Protein AF-A0A4W4GD61-F1 (afdb_monomer_lite)

pLDDT: mean 73.99, std 19.02, range [40.03, 97.38]

Structure (mmCIF, N/CA/C/O backbone):
data_AF-A0A4W4GD61-F1
#
_entry.id   AF-A0A4W4GD61-F1
#
loop_
_atom_site.group_PDB
_atom_site.id
_atom_site.type_symbol
_atom_site.label_atom_id
_atom_site.label_alt_id
_atom_site.label_comp_id
_atom_site.label_asym_id
_atom_site.label_entity_id
_atom_site.label_seq_id
_atom_site.pdbx_PDB_ins_code
_atom_site.Cartn_x
_atom_site.Cartn_y
_atom_site.Cartn_z
_atom_site.occupancy
_atom_site.B_iso_or_equiv
_atom_site.auth_seq_id
_atom_site.auth_comp_id
_atom_site.auth_asym_id
_atom_site.auth_atom_id
_atom_site.pdbx_PDB_model_num
ATOM 1 N N . MET A 1 1 ? -4.226 22.366 14.713 1.00 40.03 1 MET A N 1
ATOM 2 C CA . MET A 1 1 ? -4.282 21.570 15.955 1.00 40.03 1 MET A CA 1
ATOM 3 C C . MET A 1 1 ? -3.646 20.231 15.617 1.00 40.03 1 MET A C 1
ATOM 5 O O . MET A 1 1 ? -4.237 19.477 14.859 1.00 40.03 1 MET A O 1
ATOM 9 N N . TRP A 1 2 ? -2.388 20.007 15.995 1.00 54.97 2 TRP A N 1
ATOM 10 C CA . TRP A 1 2 ? -1.706 18.745 15.693 1.00 54.97 2 TRP A CA 1
ATOM 11 C C . TRP A 1 2 ? -2.272 17.698 16.648 1.00 54.97 2 TRP A C 1
ATOM 13 O O . TRP A 1 2 ? -2.241 17.915 17.860 1.00 54.97 2 TRP A O 1
ATOM 23 N N . SER A 1 3 ? -2.868 16.630 16.111 1.00 59.47 3 SER A N 1
ATOM 24 C CA . SER A 1 3 ? -3.347 15.510 16.922 1.00 59.47 3 SER A CA 1
ATOM 25 C C . SER A 1 3 ? -2.197 15.044 17.806 1.00 59.47 3 SER A C 1
ATOM 27 O O . SER A 1 3 ? -1.107 14.776 17.299 1.00 59.47 3 SER A O 1
ATOM 29 N N . GLN A 1 4 ? -2.418 14.996 19.119 1.00 61.72 4 GLN A N 1
ATOM 30 C CA . GLN A 1 4 ? -1.446 14.427 20.045 1.00 61.72 4 GLN A CA 1
ATOM 31 C C . GLN A 1 4 ? -1.147 13.000 19.571 1.00 61.72 4 GLN A C 1
ATOM 33 O O . GLN A 1 4 ? -2.054 12.178 19.443 1.00 61.72 4 GLN A O 1
ATOM 38 N N . PHE A 1 5 ? 0.109 12.740 19.209 1.00 69.50 5 PHE A N 1
ATOM 39 C CA . PHE A 1 5 ? 0.536 11.448 18.689 1.00 69.50 5 PHE A CA 1
ATOM 40 C C . PHE A 1 5 ? 0.682 10.487 19.868 1.00 69.50 5 PHE A C 1
ATOM 42 O O . PHE A 1 5 ? 1.728 10.433 20.514 1.00 69.50 5 PHE A O 1
ATOM 49 N N . VAL A 1 6 ? -0.397 9.780 20.195 1.00 80.56 6 VAL A N 1
ATOM 50 C CA . VAL A 1 6 ? -0.352 8.688 21.168 1.00 80.56 6 VAL A CA 1
ATOM 51 C C . VAL A 1 6 ? 0.180 7.450 20.441 1.00 80.56 6 VAL A C 1
ATOM 53 O O . VAL A 1 6 ? -0.417 7.044 19.442 1.00 80.56 6 VAL A O 1
ATOM 56 N N . PRO A 1 7 ? 1.302 6.856 20.882 1.00 87.50 7 PRO A N 1
ATOM 57 C CA . PRO A 1 7 ? 1.809 5.638 20.269 1.00 87.50 7 PRO A CA 1
ATOM 58 C C . PRO A 1 7 ? 0.816 4.494 20.502 1.00 87.50 7 PRO A C 1
ATOM 60 O O . PRO A 1 7 ? 0.457 4.204 21.640 1.00 87.50 7 PRO A O 1
ATOM 63 N N . LEU A 1 8 ? 0.389 3.846 19.419 1.00 91.50 8 LEU A N 1
ATOM 64 C CA . LEU A 1 8 ? -0.493 2.680 19.456 1.00 91.50 8 LEU A CA 1
ATOM 65 C C . LEU A 1 8 ? 0.314 1.389 19.325 1.00 91.50 8 LEU A C 1
ATOM 67 O O . LEU A 1 8 ? 1.285 1.316 18.567 1.00 91.50 8 LEU A O 1
ATOM 71 N N . SER A 1 9 ? -0.119 0.344 20.025 1.00 94.75 9 SER A N 1
ATOM 72 C CA . SER A 1 9 ? 0.393 -1.007 19.808 1.00 94.75 9 SER A CA 1
ATOM 73 C C . SER A 1 9 ? -0.173 -1.619 18.520 1.00 94.75 9 SER A C 1
ATOM 75 O O . SER A 1 9 ? -1.240 -1.240 18.032 1.00 94.75 9 SER A O 1
ATOM 77 N N . PHE A 1 10 ? 0.507 -2.638 17.985 1.00 95.50 10 PHE A N 1
ATOM 78 C CA . PHE A 1 10 ? 0.016 -3.371 16.813 1.00 95.50 10 PHE A CA 1
ATOM 79 C C . PHE A 1 10 ? -1.370 -3.995 17.046 1.00 95.50 10 PHE A C 1
ATOM 81 O O . PHE A 1 10 ? -2.206 -3.991 16.147 1.00 95.50 10 PHE A O 1
ATOM 88 N N . ALA A 1 11 ? -1.632 -4.507 18.253 1.00 97.38 11 ALA A N 1
ATOM 89 C CA . ALA A 1 11 ? -2.911 -5.126 18.590 1.00 97.38 11 ALA A CA 1
ATOM 90 C C . ALA A 1 11 ? -4.072 -4.120 18.550 1.00 97.38 11 ALA A C 1
ATOM 92 O O . ALA A 1 11 ? -5.158 -4.451 18.076 1.00 97.38 11 ALA A O 1
ATOM 93 N N . GLU A 1 12 ? -3.842 -2.886 19.004 1.00 95.12 12 GLU A N 1
ATOM 94 C CA . GLU A 1 12 ? -4.840 -1.815 18.936 1.00 95.12 12 GLU A CA 1
ATOM 95 C C . GLU A 1 12 ? -5.110 -1.407 17.498 1.00 95.12 12 GLU A C 1
ATOM 97 O O . GLU A 1 12 ? -6.268 -1.398 17.092 1.00 95.12 12 GLU A O 1
ATOM 102 N N . VAL A 1 13 ? -4.056 -1.174 16.709 1.00 95.25 13 VAL A N 1
ATOM 103 C CA . VAL A 1 13 ? -4.189 -0.884 15.275 1.00 95.25 13 VAL A CA 1
ATOM 104 C C . VAL A 1 13 ? -4.988 -1.986 14.580 1.00 95.25 13 VAL A C 1
ATOM 106 O O . VAL A 1 13 ? -5.906 -1.706 13.814 1.00 95.25 13 VAL A O 1
ATOM 109 N N . PHE A 1 14 ? -4.690 -3.250 14.877 1.00 96.19 14 PHE A N 1
ATOM 110 C CA . PHE A 1 14 ? -5.389 -4.378 14.277 1.00 96.19 14 PHE A CA 1
ATOM 111 C C . PHE A 1 14 ? -6.870 -4.431 14.667 1.00 96.19 14 PHE A C 1
ATOM 113 O O . PHE A 1 14 ? -7.715 -4.664 13.805 1.00 96.19 14 PHE A O 1
ATOM 120 N N . ARG A 1 15 ? -7.208 -4.164 15.935 1.00 97.38 15 ARG A N 1
ATOM 121 C CA . ARG A 1 15 ? -8.605 -4.064 16.380 1.00 97.38 15 ARG A CA 1
ATOM 122 C C . ARG A 1 15 ? -9.334 -2.930 15.661 1.00 97.38 15 ARG A C 1
ATOM 124 O O . ARG A 1 15 ? -10.435 -3.164 15.184 1.00 97.38 15 ARG A O 1
ATOM 131 N N . MET A 1 16 ? -8.713 -1.757 15.538 1.00 95.75 16 MET A N 1
ATOM 132 C CA . MET A 1 16 ? -9.294 -0.604 14.838 1.00 95.75 16 MET A CA 1
ATOM 133 C C . MET A 1 16 ? -9.594 -0.930 13.370 1.00 95.75 16 MET A C 1
ATOM 135 O O . MET A 1 16 ? -10.673 -0.622 12.877 1.00 95.75 16 MET A O 1
ATOM 139 N N . ILE A 1 17 ? -8.693 -1.649 12.690 1.00 94.62 17 ILE A N 1
ATOM 140 C CA . ILE A 1 17 ? -8.930 -2.135 11.320 1.00 94.62 17 ILE A CA 1
ATOM 141 C C . ILE A 1 17 ? -10.147 -3.064 11.268 1.00 94.62 17 ILE A C 1
ATOM 143 O O . ILE A 1 17 ? -10.967 -2.951 10.361 1.00 94.62 17 ILE A O 1
ATOM 147 N N . GLN A 1 18 ? -10.273 -3.985 12.225 1.00 97.38 18 GLN A N 1
ATOM 148 C CA . GLN A 1 18 ? -11.398 -4.922 12.264 1.00 97.38 18 GLN A CA 1
ATOM 149 C C . GLN A 1 18 ? -12.735 -4.239 12.552 1.00 97.38 18 GLN A C 1
ATOM 151 O O . GLN A 1 18 ? -13.753 -4.645 11.997 1.00 97.38 18 GLN A O 1
ATOM 156 N N . THR A 1 19 ? -12.742 -3.227 13.419 1.00 96.81 19 THR A N 1
ATOM 157 C CA . THR A 1 19 ? -13.947 -2.464 13.767 1.00 96.81 19 THR A CA 1
ATOM 158 C C . THR A 1 19 ? -14.273 -1.375 12.746 1.00 96.81 19 THR A C 1
ATOM 160 O O . THR A 1 19 ? -15.375 -0.834 12.778 1.00 96.81 19 THR A O 1
ATOM 163 N N . GLY A 1 20 ? -13.355 -1.081 11.818 1.00 93.56 20 GLY A N 1
ATOM 164 C CA . GLY A 1 20 ? -13.502 -0.014 10.829 1.00 93.56 20 GLY A CA 1
ATOM 165 C C . GLY A 1 20 ? -13.281 1.388 11.405 1.00 93.56 20 GLY A C 1
ATOM 166 O O . GLY A 1 20 ? -13.763 2.361 10.832 1.00 93.56 20 GLY A O 1
ATOM 167 N N . GLU A 1 21 ? -12.583 1.499 12.536 1.00 93.50 21 GLU A N 1
ATOM 168 C CA . GLU A 1 21 ? -12.203 2.779 13.135 1.00 93.50 21 GLU A CA 1
ATOM 169 C C . GLU A 1 21 ? -11.020 3.417 12.396 1.00 93.50 21 GLU A C 1
ATOM 171 O O . GLU A 1 21 ? -10.113 2.737 11.906 1.00 93.50 21 GLU A O 1
ATOM 176 N N . GLU A 1 22 ? -11.004 4.749 12.339 1.00 90.06 22 GLU A N 1
ATOM 177 C CA . GLU A 1 22 ? -9.914 5.491 11.709 1.00 90.06 22 GLU A CA 1
ATOM 178 C C . GLU A 1 22 ? -8.631 5.419 12.538 1.00 90.06 22 GLU A C 1
ATOM 180 O O . GLU A 1 22 ? -8.624 5.669 13.743 1.00 90.06 22 GLU A O 1
ATOM 185 N N . ILE A 1 23 ? -7.514 5.129 11.872 1.00 91.31 23 ILE A N 1
ATOM 186 C CA . ILE A 1 23 ? -6.207 5.060 12.523 1.00 91.31 23 ILE A CA 1
ATOM 187 C C . ILE A 1 23 ? -5.620 6.478 12.614 1.00 91.31 23 ILE A C 1
ATOM 189 O O . ILE A 1 23 ? -5.432 7.128 11.580 1.00 91.31 23 ILE A O 1
ATOM 193 N N . PRO A 1 24 ? -5.266 6.974 13.814 1.00 89.44 24 PRO A N 1
ATOM 194 C CA . PRO A 1 24 ? -4.682 8.299 13.963 1.00 89.44 24 PRO A CA 1
ATOM 195 C C . PRO A 1 24 ? -3.352 8.403 13.210 1.00 89.44 24 PRO A C 1
ATOM 197 O O . PRO A 1 24 ? -2.508 7.510 13.259 1.00 89.44 24 PRO A O 1
ATOM 200 N N . GLY A 1 25 ? -3.161 9.520 12.507 1.00 85.50 25 GLY A N 1
ATOM 201 C CA . GLY A 1 25 ? -1.974 9.760 11.681 1.00 85.50 25 GLY A CA 1
ATOM 202 C C . GLY A 1 25 ? -1.996 9.065 10.316 1.00 85.50 25 GLY A C 1
ATOM 203 O O . GLY A 1 25 ? -1.080 9.286 9.524 1.00 85.50 25 GLY A O 1
ATOM 204 N N . LEU A 1 26 ? -3.028 8.271 10.008 1.00 87.38 26 LEU A N 1
ATOM 205 C CA . LEU A 1 26 ? -3.214 7.707 8.677 1.00 87.38 26 LEU A CA 1
ATOM 206 C C . LEU A 1 26 ? -3.817 8.756 7.734 1.00 87.38 26 LEU A C 1
ATOM 208 O O . LEU A 1 26 ? -4.810 9.407 8.050 1.00 87.38 26 LEU A O 1
ATOM 212 N N . LEU A 1 27 ? -3.215 8.913 6.555 1.00 88.12 27 LEU A N 1
ATOM 213 C CA . LEU A 1 27 ? -3.751 9.777 5.510 1.00 88.12 27 LEU A CA 1
ATOM 214 C C . LEU A 1 27 ? -4.772 8.993 4.676 1.00 88.12 27 LEU A C 1
ATOM 216 O O . LEU A 1 27 ? -4.397 8.113 3.899 1.00 88.12 27 LEU A O 1
ATOM 220 N N . ASN A 1 28 ? -6.051 9.339 4.816 1.00 83.50 28 ASN A N 1
ATOM 221 C CA . ASN A 1 28 ? -7.128 8.791 3.995 1.00 83.50 28 ASN A CA 1
ATOM 222 C C . ASN A 1 28 ? -7.088 9.427 2.601 1.00 83.50 28 ASN A C 1
ATOM 224 O O . ASN A 1 28 ? -7.698 10.463 2.341 1.00 83.50 28 ASN A O 1
ATOM 228 N N . LEU A 1 29 ? -6.308 8.827 1.707 1.00 86.00 29 LEU A N 1
ATOM 229 C CA . LEU A 1 29 ? -6.262 9.228 0.306 1.00 86.00 29 LEU A CA 1
ATOM 230 C C . LEU A 1 29 ? -7.555 8.779 -0.399 1.00 86.00 29 LEU A C 1
ATOM 232 O O . LEU A 1 29 ? -7.929 7.611 -0.294 1.00 86.00 29 LEU A O 1
ATOM 236 N N . ASP A 1 30 ? -8.206 9.675 -1.155 1.00 86.25 30 ASP A N 1
ATOM 237 C CA . ASP A 1 30 ? -9.338 9.334 -2.043 1.00 86.25 30 ASP A CA 1
ATOM 238 C C . ASP A 1 30 ? -8.827 8.558 -3.270 1.00 86.25 30 ASP A C 1
ATOM 240 O O . ASP A 1 30 ? -8.721 9.075 -4.384 1.00 86.25 30 ASP A O 1
ATOM 244 N N . ILE A 1 31 ? -8.409 7.311 -3.041 1.00 87.50 31 ILE A N 1
ATOM 245 C CA . ILE A 1 31 ? -7.903 6.419 -4.082 1.00 87.50 31 ILE A CA 1
ATOM 246 C C . ILE A 1 31 ? -9.092 5.694 -4.700 1.00 87.50 31 ILE A C 1
ATOM 248 O O . ILE A 1 31 ? -9.696 4.814 -4.086 1.00 87.50 31 ILE A O 1
ATOM 252 N N . LYS A 1 32 ? -9.391 6.020 -5.957 1.00 91.31 32 LYS A N 1
ATOM 253 C CA . LYS A 1 32 ? -10.411 5.325 -6.747 1.00 91.31 32 LYS A CA 1
ATOM 254 C C . LY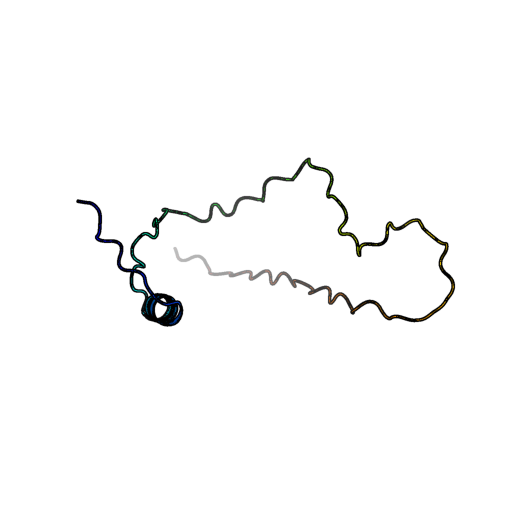S A 1 32 ? -9.751 4.327 -7.694 1.00 91.31 32 LYS A C 1
ATOM 256 O O . LYS A 1 32 ? -8.758 4.676 -8.339 1.00 91.31 32 LYS A O 1
ATOM 261 N N . PRO A 1 33 ? -10.283 3.099 -7.823 1.00 88.12 33 PRO A N 1
ATOM 262 C CA . PRO A 1 33 ? -9.798 2.177 -8.836 1.00 88.12 33 PRO A CA 1
ATOM 263 C C . PRO A 1 33 ? -10.053 2.790 -10.216 1.00 88.12 33 PRO A C 1
ATOM 265 O O . PRO A 1 33 ? -11.192 3.066 -10.582 1.00 88.12 33 PRO A O 1
ATOM 268 N N . CYS A 1 34 ? -8.994 3.006 -10.996 1.00 88.81 34 CYS A N 1
ATOM 269 C CA . CYS A 1 34 ? -9.140 3.515 -12.359 1.00 88.81 34 CYS A CA 1
ATOM 270 C C . CYS A 1 34 ? -9.534 2.413 -13.356 1.00 88.81 34 CYS A C 1
ATOM 272 O O . CYS A 1 34 ? -9.946 2.731 -14.467 1.00 88.81 34 CYS A O 1
ATOM 274 N N . ASN A 1 35 ? -9.402 1.131 -12.979 1.00 90.56 35 ASN A N 1
ATOM 275 C CA . ASN A 1 35 ? -9.637 -0.049 -13.829 1.00 90.56 35 ASN A CA 1
ATOM 276 C C . ASN A 1 35 ? -8.941 0.009 -15.206 1.00 90.56 35 ASN A C 1
ATOM 278 O O . ASN A 1 35 ? -9.328 -0.695 -16.137 1.00 90.56 35 ASN A O 1
ATOM 282 N N . GLN A 1 36 ? -7.906 0.839 -15.344 1.00 91.94 36 GLN A N 1
ATOM 283 C CA . GLN A 1 36 ? -7.093 0.934 -16.549 1.00 91.94 36 GLN A CA 1
ATOM 284 C C . GLN A 1 36 ? -6.042 -0.176 -16.554 1.00 91.94 36 GLN A C 1
ATOM 286 O O . GLN A 1 36 ? -5.682 -0.731 -15.512 1.00 91.94 36 GLN A O 1
ATOM 291 N N . LEU A 1 37 ? -5.531 -0.501 -17.742 1.00 91.00 37 LEU A N 1
ATOM 292 C CA . LEU A 1 37 ? -4.400 -1.414 -17.852 1.00 91.00 37 LEU A CA 1
ATOM 293 C C . LEU A 1 37 ? -3.191 -0.831 -17.101 1.00 91.00 37 LEU A C 1
ATOM 295 O O . LEU A 1 37 ? -2.960 0.378 -17.168 1.00 91.00 37 LEU A O 1
ATOM 299 N N . PRO A 1 38 ? -2.410 -1.668 -16.398 1.00 89.06 38 PRO A N 1
ATOM 300 C CA . PRO A 1 38 ? -1.221 -1.194 -15.711 1.00 89.06 38 PRO A CA 1
ATOM 301 C C . PRO A 1 38 ? -0.227 -0.617 -16.722 1.00 89.06 38 PRO A C 1
ATOM 303 O O . PRO A 1 38 ? -0.039 -1.171 -17.809 1.00 89.06 38 PRO A O 1
ATOM 306 N N . THR A 1 39 ? 0.451 0.466 -16.344 1.00 90.00 39 THR A N 1
ATOM 307 C CA . THR A 1 39 ? 1.540 1.029 -17.145 1.00 90.00 39 THR A CA 1
ATOM 308 C C . THR A 1 39 ? 2.613 -0.033 -17.367 1.00 90.00 39 THR A C 1
ATOM 310 O O . THR A 1 39 ? 3.150 -0.602 -16.412 1.00 90.00 39 THR A O 1
ATOM 313 N N . VAL A 1 40 ? 2.934 -0.312 -18.632 1.00 89.44 40 VAL A N 1
ATOM 314 C CA . VAL A 1 40 ? 3.997 -1.260 -18.976 1.00 89.44 40 VAL A CA 1
ATOM 315 C C . VAL A 1 40 ? 5.342 -0.725 -18.491 1.00 89.44 40 VAL A C 1
ATOM 317 O O . VAL A 1 40 ? 5.716 0.414 -18.762 1.00 89.44 40 VAL A O 1
ATOM 320 N N . SER A 1 41 ? 6.085 -1.548 -17.755 1.00 89.69 41 SER A N 1
ATOM 321 C CA . SER A 1 41 ? 7.443 -1.182 -17.363 1.00 89.69 41 SER A CA 1
ATOM 322 C C . SER A 1 41 ? 8.373 -1.317 -18.564 1.00 89.69 41 SER A C 1
ATOM 324 O O . SER A 1 41 ? 8.520 -2.405 -19.118 1.00 89.69 41 SER A O 1
ATOM 326 N N . HIS A 1 42 ? 9.046 -0.227 -18.926 1.00 91.75 42 HIS A N 1
ATOM 327 C CA . HIS A 1 42 ? 10.166 -0.254 -19.872 1.00 91.75 42 HIS A CA 1
ATOM 328 C C . HIS A 1 42 ? 11.491 -0.646 -19.199 1.00 91.75 42 HIS A C 1
ATOM 330 O O . HIS A 1 42 ? 12.506 -0.814 -19.872 1.00 91.75 42 HIS A O 1
ATOM 336 N N . MET A 1 43 ? 11.507 -0.793 -17.869 1.00 91.81 43 MET A N 1
ATOM 337 C CA . MET A 1 43 ? 12.712 -1.166 -17.138 1.00 91.81 43 MET A CA 1
ATOM 338 C C . MET A 1 43 ? 12.990 -2.661 -17.287 1.00 91.81 43 MET A C 1
ATOM 340 O O . MET A 1 43 ? 12.130 -3.505 -17.022 1.00 91.81 43 MET A O 1
ATOM 344 N N . SER A 1 44 ? 14.232 -3.002 -17.628 1.00 89.75 44 SER A N 1
ATOM 345 C CA . SER A 1 44 ? 14.694 -4.387 -17.613 1.00 89.75 44 SER A CA 1
ATOM 346 C C . SER A 1 44 ? 14.600 -4.954 -16.196 1.00 89.75 44 SER A C 1
ATOM 348 O O . SER A 1 44 ? 15.189 -4.415 -15.252 1.00 89.75 44 SER A O 1
ATOM 350 N N . ARG A 1 45 ? 13.885 -6.067 -16.036 1.00 89.38 45 ARG A N 1
ATOM 351 C CA . ARG A 1 45 ? 13.766 -6.744 -14.744 1.00 89.38 45 ARG A CA 1
ATOM 352 C C . ARG A 1 45 ? 15.130 -7.282 -14.308 1.00 89.38 45 ARG A C 1
ATOM 354 O O . ARG A 1 45 ? 15.693 -8.147 -14.974 1.00 89.38 45 ARG A O 1
ATOM 361 N N . LYS A 1 46 ? 15.630 -6.829 -13.156 1.00 91.06 46 LYS A N 1
ATOM 362 C CA . LYS A 1 46 ? 16.795 -7.450 -12.512 1.00 91.06 46 LYS A CA 1
ATOM 363 C C . LYS A 1 46 ? 16.398 -8.815 -11.961 1.00 91.06 46 LYS A C 1
ATOM 365 O O . LYS A 1 46 ? 15.393 -8.928 -11.251 1.00 91.06 46 LYS A O 1
ATOM 370 N N . LEU A 1 47 ? 17.179 -9.835 -12.302 1.00 90.38 47 LEU A N 1
ATOM 371 C CA . LEU A 1 47 ? 16.966 -11.173 -11.773 1.00 90.38 47 LEU A CA 1
ATOM 372 C C . LEU A 1 47 ? 17.233 -11.186 -10.268 1.00 90.38 47 LEU A C 1
ATOM 374 O O . LEU A 1 47 ? 18.129 -10.498 -9.775 1.00 90.38 47 LEU A O 1
ATOM 378 N N . LYS A 1 48 ? 16.440 -11.959 -9.532 1.00 89.50 48 LYS A N 1
ATOM 379 C CA . LYS A 1 48 ? 16.749 -12.243 -8.128 1.00 89.50 48 LYS A CA 1
ATOM 380 C C . LYS A 1 48 ? 17.939 -13.213 -8.058 1.00 89.50 48 LYS A C 1
ATOM 382 O O . LYS A 1 48 ? 18.094 -14.012 -8.978 1.00 89.50 48 LYS A O 1
ATOM 387 N N . PRO A 1 49 ? 18.736 -13.214 -6.972 1.00 89.88 49 PRO A N 1
ATOM 388 C CA . PRO A 1 49 ? 19.923 -14.074 -6.864 1.00 89.88 49 PRO A CA 1
ATOM 389 C C . PRO A 1 49 ? 19.658 -15.577 -7.054 1.00 89.88 49 PRO A C 1
ATOM 391 O O . PRO A 1 49 ? 20.547 -16.318 -7.449 1.00 89.88 49 PRO A O 1
ATOM 394 N N . TRP A 1 50 ? 18.432 -16.033 -6.790 1.00 88.25 50 TRP A N 1
ATOM 395 C CA . TRP A 1 50 ? 18.012 -17.430 -6.931 1.00 88.25 50 TRP A CA 1
ATOM 396 C C . TRP A 1 50 ? 17.397 -17.772 -8.300 1.00 88.25 50 TRP A C 1
ATOM 398 O O . TRP A 1 50 ? 16.946 -18.899 -8.514 1.00 88.25 50 TRP A O 1
ATOM 408 N N . GLU A 1 51 ? 17.313 -16.820 -9.231 1.00 89.88 51 GLU A N 1
ATOM 409 C CA . GLU A 1 51 ? 16.749 -17.055 -10.560 1.00 89.88 51 GLU A CA 1
ATOM 410 C C . GLU A 1 51 ? 17.826 -17.535 -11.538 1.00 89.88 51 GLU A C 1
ATOM 412 O O . GLU A 1 51 ? 18.814 -16.851 -11.786 1.00 89.88 51 GLU A O 1
ATOM 417 N N . LYS A 1 52 ? 17.613 -18.709 -12.144 1.00 82.75 52 LYS A N 1
ATOM 418 C CA . LYS A 1 52 ? 18.506 -19.242 -13.179 1.00 82.75 52 L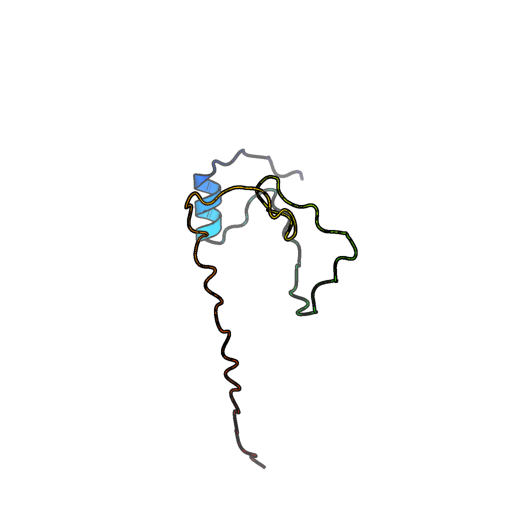YS A CA 1
ATOM 419 C C . LYS A 1 52 ? 18.246 -18.540 -14.512 1.00 82.75 52 LYS A C 1
ATOM 421 O O . LYS A 1 52 ? 17.104 -18.495 -14.980 1.00 82.75 52 LYS A O 1
ATOM 426 N N . ILE A 1 53 ? 19.302 -18.048 -15.155 1.00 80.25 53 ILE A N 1
ATOM 427 C CA . ILE A 1 53 ? 19.240 -17.588 -16.545 1.00 80.25 53 ILE A CA 1
ATOM 428 C C . ILE A 1 53 ? 18.967 -18.823 -17.408 1.00 80.25 53 ILE A C 1
ATOM 430 O O . ILE A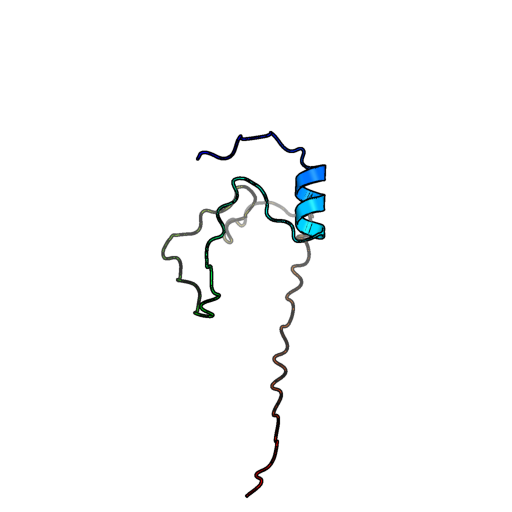 1 53 ? 19.706 -19.807 -17.353 1.00 80.25 53 ILE A O 1
ATOM 434 N N . LYS A 1 54 ? 17.886 -18.811 -18.194 1.00 68.62 54 LYS A N 1
ATOM 435 C CA . LYS A 1 54 ? 17.632 -19.878 -19.169 1.00 68.62 54 LYS A CA 1
ATOM 436 C C . LYS A 1 54 ? 18.711 -19.795 -20.252 1.00 68.62 54 LYS A C 1
ATOM 438 O O . LYS A 1 54 ? 18.593 -18.989 -21.165 1.00 68.62 54 LYS A O 1
ATOM 443 N N . GLY A 1 55 ? 19.766 -20.588 -20.106 1.00 60.47 55 GLY A N 1
ATOM 444 C CA . GLY A 1 55 ? 20.917 -20.599 -21.011 1.00 60.47 55 GLY A CA 1
ATOM 445 C C . GLY A 1 55 ? 22.181 -21.195 -20.396 1.00 60.47 55 GLY A C 1
ATOM 446 O O . GLY A 1 55 ? 23.000 -21.733 -21.133 1.00 60.47 55 GLY A O 1
ATOM 447 N N . ASP A 1 56 ? 22.308 -21.193 -19.069 1.00 56.97 56 ASP A N 1
ATOM 448 C CA . ASP A 1 56 ? 23.451 -21.812 -18.394 1.00 56.97 56 ASP A CA 1
ATOM 449 C C . ASP A 1 56 ? 23.222 -23.328 -18.237 1.00 56.97 56 ASP A C 1
ATOM 451 O O . ASP A 1 56 ? 22.719 -23.822 -17.224 1.00 56.97 56 ASP A O 1
ATOM 455 N N . ARG A 1 57 ? 23.474 -24.077 -19.320 1.00 57.59 57 ARG A N 1
ATOM 456 C CA . ARG A 1 57 ? 23.446 -25.550 -19.352 1.00 57.59 57 ARG A CA 1
ATOM 457 C C . ARG A 1 57 ? 24.778 -26.142 -18.877 1.00 57.59 57 ARG A C 1
ATOM 459 O O . ARG A 1 57 ? 25.358 -26.977 -19.563 1.00 57.59 57 ARG A O 1
ATOM 466 N N . SER A 1 58 ? 25.241 -25.767 -17.691 1.00 58.03 58 SER A N 1
ATOM 467 C CA . SER A 1 58 ? 26.342 -26.487 -17.045 1.00 58.03 58 SER A CA 1
ATOM 468 C C . SER A 1 58 ? 26.176 -26.576 -15.535 1.00 58.03 58 SER A C 1
ATOM 470 O O . SER A 1 58 ? 26.908 -25.936 -14.799 1.00 58.03 58 SER A O 1
ATOM 472 N N . LEU A 1 59 ? 25.247 -27.414 -15.062 1.00 53.34 59 LEU A N 1
ATOM 473 C CA . LEU A 1 59 ? 25.372 -28.061 -13.750 1.00 53.34 59 LEU A CA 1
ATOM 474 C C . LEU A 1 59 ? 24.804 -29.492 -13.835 1.00 53.34 59 LEU A C 1
ATOM 476 O O . LEU A 1 59 ? 23.722 -29.667 -14.404 1.00 53.34 59 LEU A O 1
ATOM 480 N N . PRO A 1 60 ? 25.536 -30.503 -13.327 1.00 51.84 60 PRO A N 1
ATOM 481 C CA . PRO A 1 60 ? 25.231 -31.914 -13.536 1.00 51.84 60 PRO A CA 1
ATOM 482 C C . PRO A 1 60 ? 23.967 -32.345 -12.789 1.00 51.84 60 PRO A C 1
ATOM 484 O O . PRO A 1 60 ? 23.564 -31.740 -11.793 1.00 51.84 60 PRO A O 1
ATOM 487 N N . GLU A 1 61 ? 23.340 -33.397 -13.315 1.00 51.03 61 GLU A N 1
ATOM 488 C CA . GLU A 1 61 ? 22.140 -34.039 -12.781 1.00 51.03 61 GLU A CA 1
ATOM 489 C C . GLU A 1 61 ? 22.256 -34.320 -11.278 1.00 51.03 61 GLU A C 1
ATOM 491 O O . GLU A 1 61 ? 23.091 -35.094 -10.821 1.00 51.03 61 GLU A O 1
ATOM 496 N N . GLY A 1 62 ? 21.381 -33.674 -10.508 1.00 55.22 62 GLY A N 1
ATOM 497 C CA . GLY A 1 62 ? 21.333 -33.776 -9.053 1.00 55.22 62 GLY A CA 1
ATOM 498 C C . GLY A 1 62 ? 20.082 -33.105 -8.490 1.00 55.22 62 GLY A C 1
ATOM 499 O O . GLY A 1 62 ? 20.153 -32.106 -7.789 1.00 55.22 62 GLY A O 1
ATOM 500 N N . THR A 1 63 ? 18.924 -33.610 -8.908 1.00 57.72 63 THR A N 1
ATOM 501 C CA . THR A 1 63 ? 17.600 -33.573 -8.263 1.00 57.72 63 THR A CA 1
ATOM 502 C C . THR A 1 63 ? 17.350 -32.541 -7.145 1.00 57.72 63 THR A C 1
ATOM 504 O O . THR A 1 63 ? 17.468 -32.861 -5.969 1.00 57.72 63 THR A O 1
ATOM 507 N N . LEU A 1 64 ? 16.786 -31.376 -7.486 1.00 52.44 64 LEU A N 1
ATOM 508 C CA . LEU A 1 64 ? 15.825 -30.679 -6.616 1.00 52.44 64 LEU A CA 1
ATOM 509 C C . LEU A 1 64 ? 14.665 -30.160 -7.472 1.00 52.44 64 LEU A C 1
ATOM 511 O O . LEU A 1 64 ? 14.822 -29.312 -8.352 1.00 52.44 64 LEU A O 1
ATOM 515 N N . LYS A 1 65 ? 13.493 -30.758 -7.251 1.00 59.47 65 LYS A N 1
ATOM 516 C CA . LYS A 1 65 ? 12.263 -30.533 -8.013 1.00 59.47 65 LYS A CA 1
ATOM 517 C C . LYS A 1 65 ? 11.828 -29.076 -7.822 1.00 59.47 65 LYS A C 1
ATOM 519 O O . LYS A 1 65 ? 11.620 -28.633 -6.697 1.00 59.47 65 LYS A O 1
ATOM 524 N N . SER A 1 66 ? 11.700 -28.328 -8.917 1.00 57.50 66 SER A N 1
ATOM 525 C CA . SER A 1 66 ? 11.092 -26.992 -8.876 1.00 57.50 66 SER A CA 1
ATOM 526 C C . SER A 1 66 ? 9.648 -27.110 -8.380 1.00 57.50 66 SER A C 1
ATOM 528 O O . SER A 1 66 ? 8.951 -28.027 -8.825 1.00 57.50 66 SER A O 1
ATOM 530 N N . PRO A 1 67 ? 9.165 -26.213 -7.500 1.00 61.19 67 PRO A N 1
ATOM 531 C CA . PRO A 1 67 ? 7.775 -26.251 -7.086 1.00 61.19 67 PRO A CA 1
ATOM 532 C C . PRO A 1 67 ? 6.886 -26.050 -8.315 1.00 61.19 67 PRO A C 1
ATOM 534 O O . PRO A 1 67 ? 7.126 -25.187 -9.166 1.00 61.19 67 PRO A O 1
ATOM 537 N N . MET A 1 68 ? 5.880 -26.910 -8.413 1.00 47.34 68 MET A N 1
ATOM 538 C CA . MET A 1 68 ? 4.872 -26.928 -9.459 1.00 47.34 68 MET A CA 1
ATOM 539 C C . MET A 1 68 ? 4.216 -25.547 -9.553 1.00 47.34 68 MET A C 1
ATOM 541 O O . MET A 1 68 ? 3.451 -25.147 -8.679 1.00 47.34 68 MET A O 1
ATOM 545 N N . ARG A 1 69 ? 4.519 -24.787 -10.612 1.00 61.41 69 ARG A N 1
ATOM 546 C CA . ARG A 1 69 ? 3.777 -23.559 -10.906 1.00 61.41 69 ARG A CA 1
ATOM 547 C C . ARG A 1 69 ? 2.385 -23.973 -11.373 1.00 61.41 69 ARG A C 1
ATOM 549 O O . ARG A 1 69 ? 2.200 -24.285 -12.548 1.00 61.41 69 ARG A O 1
ATOM 556 N N . VAL A 1 70 ? 1.423 -23.980 -10.454 1.00 53.81 70 VAL A N 1
ATOM 557 C CA . VAL A 1 70 ? -0.000 -24.120 -10.776 1.00 53.81 70 VAL A CA 1
ATOM 558 C C . VAL A 1 70 ? -0.377 -22.924 -11.649 1.00 53.81 70 VAL A C 1
ATOM 560 O O . VAL A 1 70 ? -0.497 -21.798 -11.171 1.00 53.81 70 VAL A O 1
ATOM 563 N N . ARG A 1 71 ? -0.494 -23.137 -12.963 1.00 53.66 71 ARG A N 1
ATOM 564 C CA . ARG A 1 71 ? -1.131 -22.159 -13.845 1.00 53.66 71 ARG A CA 1
ATOM 565 C C . ARG A 1 71 ? -2.622 -22.231 -13.547 1.00 53.66 71 ARG A C 1
ATOM 567 O O . ARG A 1 71 ? -3.296 -23.129 -14.040 1.00 53.66 71 ARG A O 1
ATOM 574 N N .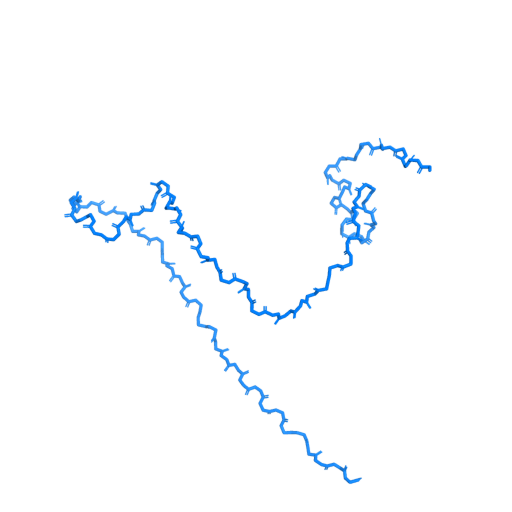 GLY A 1 72 ? -3.124 -21.319 -12.720 1.00 41.38 72 GLY A N 1
ATOM 575 C CA . GLY A 1 72 ? -4.562 -21.110 -12.617 1.00 41.38 72 GLY A CA 1
ATOM 576 C C . GLY A 1 72 ? -5.106 -20.794 -14.010 1.00 41.38 72 GLY A C 1
ATOM 577 O O . GLY A 1 72 ? -4.731 -19.785 -14.605 1.00 41.38 72 GLY A O 1
ATOM 578 N N . SER A 1 73 ? -5.935 -21.682 -14.561 1.00 48.53 73 SER A N 1
ATOM 579 C CA . SER A 1 73 ? -6.766 -21.360 -15.719 1.00 4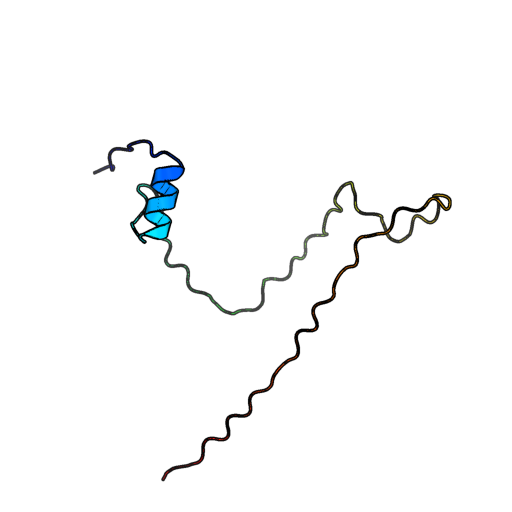8.53 73 SER A CA 1
ATOM 580 C C . SER A 1 73 ? -7.851 -20.411 -15.238 1.00 48.53 73 SER A C 1
ATOM 582 O O . SER A 1 73 ? -8.801 -20.843 -14.589 1.00 48.53 73 SER A O 1
ATOM 584 N N . ILE A 1 74 ? -7.720 -19.122 -15.544 1.00 57.22 74 ILE A N 1
ATOM 585 C CA . ILE A 1 74 ? -8.857 -18.206 -15.466 1.00 57.22 74 ILE A CA 1
ATOM 586 C C . ILE A 1 74 ? -9.783 -18.609 -16.616 1.00 57.22 74 ILE A C 1
ATOM 588 O O . ILE A 1 74 ? -9.567 -18.230 -17.767 1.00 57.22 74 ILE A O 1
ATOM 592 N N . ARG A 1 75 ? -10.778 -19.451 -16.320 1.00 48.28 75 ARG A N 1
ATOM 593 C CA . ARG A 1 75 ? -11.909 -19.667 -17.222 1.00 48.28 75 ARG A CA 1
ATOM 594 C C . ARG A 1 75 ? -12.662 -18.338 -17.289 1.00 48.28 75 ARG A C 1
ATOM 596 O O . ARG A 1 75 ? -13.150 -17.859 -16.271 1.00 48.28 75 ARG A O 1
ATOM 603 N N . LYS A 1 76 ? -12.704 -17.719 -18.471 1.00 49.78 76 LYS A N 1
ATOM 604 C CA . LYS A 1 76 ? -13.647 -16.635 -18.752 1.00 49.78 76 LYS A CA 1
ATOM 605 C C . LYS A 1 76 ? -15.037 -17.263 -18.797 1.00 49.78 76 LYS A C 1
ATOM 607 O O . LYS A 1 76 ? -15.374 -17.905 -19.785 1.00 49.78 76 LYS A O 1
ATOM 612 N N . GLU A 1 77 ? -15.815 -17.116 -17.733 1.00 47.47 77 GLU A N 1
ATOM 613 C CA . GLU A 1 77 ? -17.262 -17.265 -17.850 1.00 47.47 77 GLU A CA 1
ATOM 614 C C . GLU A 1 77 ? -17.808 -15.981 -18.469 1.00 47.47 77 GLU A C 1
ATOM 616 O O . GLU A 1 77 ? -17.918 -14.935 -17.832 1.00 47.47 77 GLU A O 1
ATOM 621 N N . GLU A 1 78 ? -18.087 -16.055 -19.764 1.00 51.16 78 GLU A N 1
ATOM 622 C CA . GLU A 1 78 ? -18.863 -15.056 -20.479 1.00 51.16 78 GLU A CA 1
ATOM 623 C C . GLU A 1 78 ? -20.336 -15.248 -20.091 1.00 51.16 78 GLU A C 1
ATOM 625 O O . GLU A 1 78 ? -21.046 -16.087 -20.643 1.00 51.16 78 GLU A O 1
ATOM 630 N N . SER A 1 79 ? -20.791 -14.510 -19.075 1.00 44.91 79 SER A N 1
ATOM 631 C CA . SER A 1 79 ? -22.205 -14.470 -18.698 1.00 44.91 79 SER A CA 1
ATOM 632 C C . SER A 1 79 ? -22.958 -13.589 -19.697 1.00 44.91 79 SER A C 1
ATOM 634 O O . SER A 1 79 ? -23.037 -12.370 -19.542 1.00 44.91 79 SER A O 1
ATOM 636 N N . LYS A 1 80 ? -23.509 -14.211 -20.745 1.00 53.81 80 LYS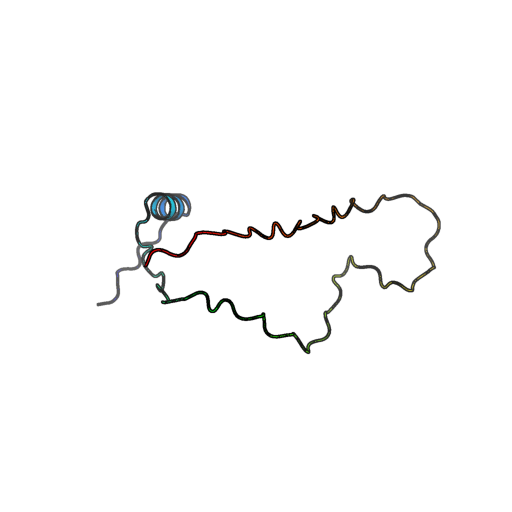 A N 1
ATOM 637 C CA . LYS A 1 80 ? -24.580 -13.612 -21.547 1.00 53.81 80 LYS A CA 1
ATOM 638 C C . LYS A 1 80 ? -25.821 -13.519 -20.667 1.00 53.81 80 LYS A C 1
ATOM 640 O O . LYS A 1 80 ? -26.510 -14.510 -20.448 1.00 53.81 80 LYS A O 1
ATOM 645 N N . LYS A 1 81 ? -26.084 -12.332 -20.126 1.00 52.62 81 LYS A N 1
ATOM 646 C CA . LYS A 1 81 ? -27.406 -12.001 -19.597 1.00 52.62 81 LYS A CA 1
ATOM 647 C C . LYS A 1 81 ? -28.230 -11.441 -20.745 1.00 52.62 81 LYS A C 1
ATOM 649 O O . LYS A 1 81 ? -28.230 -10.238 -20.984 1.00 52.62 81 LYS A O 1
ATOM 654 N N . ASP A 1 82 ? -28.912 -12.342 -21.441 1.00 52.47 82 ASP A N 1
ATOM 655 C CA . ASP A 1 82 ? -30.133 -12.001 -22.154 1.00 52.47 82 ASP A CA 1
ATOM 656 C C . ASP A 1 82 ? -31.162 -11.581 -21.099 1.00 52.47 82 ASP A C 1
ATOM 658 O O . ASP A 1 82 ? -31.680 -12.415 -20.356 1.00 52.47 82 ASP A O 1
ATOM 662 N N . VAL A 1 83 ? -31.437 -10.283 -20.991 1.00 51.56 83 VAL A N 1
ATOM 663 C CA . VAL A 1 83 ? -32.677 -9.811 -20.374 1.00 51.56 83 VAL A CA 1
ATOM 664 C C . VAL A 1 83 ? -33.362 -8.906 -21.380 1.00 51.56 83 VAL A C 1
ATOM 666 O O . VAL A 1 83 ? -32.806 -7.926 -21.870 1.00 51.56 83 VAL A O 1
ATOM 669 N N . GLN A 1 84 ? -34.549 -9.373 -21.731 1.00 49.31 84 GLN A N 1
ATOM 670 C CA . GLN A 1 84 ? -35.397 -8.968 -22.829 1.00 49.31 84 GLN A CA 1
ATOM 671 C C . GLN A 1 84 ? -35.878 -7.521 -22.709 1.00 49.31 84 GLN A C 1
ATOM 673 O O . GLN A 1 84 ? -36.104 -7.000 -21.619 1.00 49.31 84 GLN A O 1
ATOM 678 N N . LEU A 1 85 ? -36.083 -6.932 -23.888 1.00 45.91 85 LEU A N 1
ATOM 679 C CA . LEU A 1 85 ? -36.957 -5.795 -24.153 1.00 45.91 85 LEU A CA 1
ATOM 680 C C . LEU A 1 85 ? -38.247 -5.853 -23.323 1.00 45.91 85 LEU A C 1
ATOM 682 O O . LEU A 1 85 ? -38.994 -6.827 -23.410 1.00 45.91 85 LEU A O 1
ATOM 686 N N . LEU A 1 86 ? -38.553 -4.759 -22.634 1.00 51.19 86 LEU A N 1
ATOM 687 C CA . LEU A 1 86 ? -39.927 -4.361 -22.355 1.00 51.19 86 LEU A CA 1
ATOM 688 C C . LEU A 1 86 ? -40.114 -2.962 -22.942 1.00 51.19 86 LEU A C 1
ATOM 690 O O . LEU A 1 86 ? -39.336 -2.054 -22.647 1.00 51.19 86 LEU A O 1
ATOM 694 N N . TYR A 1 87 ? -41.081 -2.882 -23.855 1.00 45.56 87 TYR A N 1
ATOM 695 C CA . TYR A 1 87 ? -41.630 -1.655 -24.426 1.00 45.56 87 TYR A CA 1
ATOM 696 C C . TYR A 1 87 ? -42.234 -0.760 -23.342 1.00 45.56 87 TYR A C 1
ATOM 698 O O . TYR A 1 87 ? -42.804 -1.321 -22.377 1.00 45.56 87 TYR A O 1
#

Foldseek 3Di:
DQPDDDDDDPVVVVVCVVVVHDDPPDDPDPDDPPVDDDDDDPDDDDDDPPDDDVPPPDDDDDDDDDPDPPPPPPPPPPDPPPDDDDD

InterPro domains:
  IPR040554 Peroxisomal membrane protein PEX14-like, KPWE domain [PF17733] (7-52)

Secondary structure (DSSP, 8-state):
-PPP-PPPPHHHHHHHHHHTPPPTT----------PPPPPP-SPPPPPTTPPPTT---S-----PPP--------------------

Sequence (87 aa):
MWSQFVPLSFAEVFRMIQTGEEIPGLLNLDIKPCNQLPTVSHMSRKLKPWEKIKGDRSLPEGTLKSPMRVRGSIRKEESKKDVQLLY

Radius of gyration: 25.39 Å; chains: 1; bounding box: 68×56×46 Å

Organism: Electrophorus electricus (NCBI:txid8005)